Protein AF-A0A914PE17-F1 (afdb_monomer)

Mean predicted aligned error: 5.92 Å

Sequence (82 aa):
MHECLTGHTPFFAKEQPDTIKKIKAGLFGNEYNIDEEPFKIIKGLLAPDANKRTDLVEVRQNPWLLGQLEVFDEKTSSDISE

Radius of gyration: 16.0 Å; Cα contacts (8 Å, |Δi|>4): 55; chains: 1; bounding box: 26×39×45 Å

Nearest PDB structures (foldseek):
  4cfe-assembly1_C  TM=8.958E-01  e=1.893E-03  Homo sapiens
  5ezv-assembly1_A  TM=9.046E-01  e=4.067E-03  Homo sapiens
  5ezv-assembly2_C  TM=8.975E-01  e=3.816E-03  Homo sapiens
  4d28-assembly2_C  TM=8.974E-01  e=4.620E-03  Arabidopsis thaliana
  8bik-assembly1_A  TM=9.005E-01  e=7.693E-03  Homo sapiens

Foldseek 3Di:
DVCVVAVDDQQDDPDPVSSVVCLQVVDGDPPRVDDPQVVVLVSLQSPNDPVSRDDPVRVCPRPVNVVVVVVVVVVVVVVVVD

Structure (mmCIF, N/CA/C/O backbone):
data_AF-A0A914PE17-F1
#
_entry.id   AF-A0A914PE17-F1
#
loop_
_atom_site.group_PDB
_atom_site.id
_atom_site.type_symbol
_atom_site.label_atom_id
_atom_site.label_alt_id
_atom_site.label_comp_id
_atom_site.label_asym_id
_atom_site.label_entity_id
_atom_site.label_seq_id
_atom_site.pdbx_PDB_ins_code
_atom_site.Cartn_x
_atom_site.Cartn_y
_atom_site.Cartn_z
_atom_site.occupancy
_atom_site.B_iso_or_equiv
_atom_site.auth_seq_id
_atom_site.auth_comp_id
_atom_site.auth_asym_id
_atom_site.auth_atom_id
_atom_site.pdbx_PDB_model_num
ATOM 1 N N . MET A 1 1 ? 2.827 -4.849 4.321 1.00 86.19 1 MET A N 1
ATOM 2 C CA . MET A 1 1 ? 1.347 -4.881 4.278 1.00 86.19 1 MET A CA 1
ATOM 3 C C . MET A 1 1 ? 0.825 -5.491 2.982 1.00 86.19 1 MET A C 1
ATOM 5 O O . MET A 1 1 ? 0.332 -6.600 3.065 1.00 86.19 1 MET A O 1
ATOM 9 N N . HIS A 1 2 ? 0.978 -4.862 1.804 1.00 93.94 2 HIS A N 1
ATOM 10 C CA . HIS A 1 2 ? 0.532 -5.462 0.526 1.00 93.94 2 HIS A CA 1
ATOM 11 C C . HIS A 1 2 ? 1.044 -6.896 0.326 1.00 93.94 2 HIS A C 1
ATOM 13 O O . HIS A 1 2 ? 0.264 -7.809 0.086 1.00 93.94 2 HIS A O 1
ATOM 19 N N . GLU A 1 3 ? 2.350 -7.106 0.492 1.00 94.38 3 GLU A N 1
ATOM 20 C CA . GLU A 1 3 ? 2.968 -8.432 0.374 1.00 94.38 3 GLU A CA 1
ATOM 21 C C . GLU A 1 3 ? 2.488 -9.411 1.450 1.00 94.38 3 GLU A C 1
ATOM 23 O O . GLU A 1 3 ? 2.313 -10.586 1.168 1.00 94.38 3 GLU A O 1
ATOM 28 N N . CYS A 1 4 ? 2.165 -8.929 2.652 1.00 91.62 4 CYS A N 1
ATOM 29 C CA . CYS A 1 4 ? 1.588 -9.766 3.705 1.00 91.62 4 CYS A CA 1
ATOM 30 C C . CYS A 1 4 ? 0.175 -10.254 3.343 1.00 91.62 4 CYS A C 1
ATOM 32 O O . CYS A 1 4 ? -0.191 -11.361 3.709 1.00 91.62 4 CYS A O 1
ATOM 34 N N . LEU A 1 5 ? -0.609 -9.430 2.638 1.00 91.19 5 LEU A N 1
ATOM 35 C CA . LEU A 1 5 ? -1.983 -9.757 2.242 1.00 91.19 5 LEU A CA 1
ATOM 36 C C . LEU A 1 5 ? -2.057 -10.576 0.948 1.00 91.19 5 LEU A C 1
ATOM 38 O O . LEU A 1 5 ? -3.019 -11.303 0.743 1.00 91.19 5 LEU A O 1
ATOM 42 N N . THR A 1 6 ? -1.066 -10.446 0.064 1.00 92.12 6 THR A N 1
ATOM 43 C CA . THR A 1 6 ? -1.128 -11.011 -1.299 1.00 92.12 6 THR A CA 1
ATOM 44 C C . THR A 1 6 ? -0.043 -12.035 -1.603 1.00 92.12 6 THR A C 1
ATOM 46 O O . THR A 1 6 ? -0.124 -12.714 -2.621 1.00 92.12 6 THR A O 1
ATOM 49 N N . GLY A 1 7 ? 1.011 -12.109 -0.788 1.00 92.88 7 GLY A N 1
ATOM 50 C CA . GLY A 1 7 ? 2.236 -12.846 -1.102 1.00 92.88 7 GLY A CA 1
ATOM 51 C C . GLY A 1 7 ? 3.100 -12.202 -2.195 1.00 92.88 7 GLY A C 1
ATOM 52 O O . GLY A 1 7 ? 4.073 -12.815 -2.623 1.00 92.88 7 GLY A O 1
ATOM 53 N N . HIS A 1 8 ? 2.761 -10.995 -2.668 1.00 92.31 8 HIS A N 1
ATOM 54 C CA . HIS A 1 8 ? 3.429 -10.348 -3.800 1.00 92.31 8 HIS A CA 1
ATOM 55 C C . HIS A 1 8 ? 3.820 -8.896 -3.501 1.00 92.31 8 HIS A C 1
ATOM 57 O O . HIS A 1 8 ? 3.101 -8.143 -2.834 1.00 92.31 8 HIS A O 1
ATOM 63 N N . THR A 1 9 ? 4.954 -8.459 -4.050 1.00 93.38 9 THR A N 1
ATOM 64 C CA . THR A 1 9 ? 5.371 -7.055 -3.949 1.00 93.38 9 THR A CA 1
ATOM 65 C C . THR A 1 9 ? 4.518 -6.171 -4.877 1.00 93.38 9 THR A C 1
ATOM 67 O O . THR A 1 9 ? 4.258 -6.551 -6.020 1.00 93.38 9 THR A O 1
ATOM 70 N N . PRO A 1 10 ? 4.076 -4.977 -4.432 1.00 94.75 10 PRO A N 1
ATOM 71 C CA . PRO A 1 10 ? 3.110 -4.160 -5.180 1.00 94.75 10 PRO A CA 1
ATOM 72 C C . PRO A 1 10 ? 3.649 -3.657 -6.526 1.00 94.75 10 PRO A C 1
ATOM 74 O O . PRO A 1 10 ? 2.902 -3.494 -7.485 1.00 94.75 10 PRO A O 1
ATOM 77 N N . PHE A 1 11 ? 4.958 -3.431 -6.628 1.00 96.12 11 PHE A N 1
ATOM 78 C CA . PHE A 1 11 ? 5.576 -2.844 -7.819 1.00 96.12 11 PHE A CA 1
ATOM 79 C C . PHE A 1 11 ? 6.305 -3.858 -8.700 1.00 96.12 11 PHE A C 1
ATOM 81 O O . PHE A 1 11 ? 7.072 -3.448 -9.571 1.00 96.12 11 PHE A O 1
ATOM 88 N N . PHE A 1 12 ? 6.086 -5.160 -8.491 1.00 92.50 12 PHE A N 1
ATOM 89 C CA . PHE A 1 12 ? 6.804 -6.192 -9.228 1.00 92.50 12 PHE A CA 1
ATOM 90 C C . PHE A 1 12 ? 6.670 -6.010 -10.747 1.00 92.50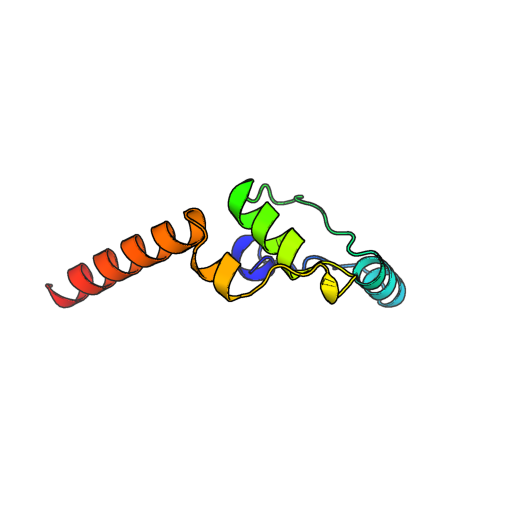 12 PHE A C 1
ATOM 92 O O . PHE A 1 12 ? 5.578 -5.813 -11.299 1.00 92.50 12 PHE A O 1
ATOM 99 N N . ALA A 1 13 ? 7.801 -6.091 -11.434 1.00 93.19 13 ALA A N 1
ATOM 100 C CA . ALA A 1 13 ? 7.885 -6.274 -12.870 1.00 93.19 13 ALA A CA 1
ATOM 101 C C . ALA A 1 13 ? 9.043 -7.227 -13.173 1.00 93.19 13 ALA A C 1
ATOM 103 O O . ALA A 1 13 ? 9.976 -7.347 -12.380 1.00 93.19 13 ALA A O 1
ATOM 104 N N . LYS A 1 14 ? 8.985 -7.886 -14.334 1.00 94.38 14 LYS A N 1
ATOM 105 C CA . LYS A 1 14 ? 10.016 -8.842 -14.758 1.00 94.38 14 LYS A CA 1
ATOM 106 C C . LYS A 1 14 ? 11.403 -8.196 -14.829 1.00 94.38 14 LYS A C 1
ATOM 108 O O . LYS A 1 14 ? 12.381 -8.802 -14.411 1.00 94.38 14 LYS A O 1
ATOM 113 N N . GLU A 1 15 ? 11.460 -6.966 -15.330 1.00 96.88 15 GLU A N 1
ATOM 114 C CA . GLU A 1 15 ? 12.696 -6.213 -15.501 1.00 96.88 15 GLU A CA 1
ATOM 115 C C . GLU A 1 15 ? 12.810 -5.098 -14.447 1.00 96.88 15 GLU A C 1
ATOM 117 O O . GLU A 1 15 ? 11.835 -4.424 -14.087 1.00 96.88 15 GLU A O 1
ATOM 122 N N . GLN A 1 16 ? 14.032 -4.862 -13.963 1.00 96.50 16 GLN A N 1
ATOM 123 C CA . GLN A 1 16 ? 14.304 -3.840 -12.947 1.00 96.50 16 GLN A CA 1
ATOM 124 C C . GLN A 1 16 ? 13.909 -2.413 -13.388 1.00 96.50 16 GLN A C 1
ATOM 126 O O . GLN A 1 16 ? 13.315 -1.697 -12.574 1.00 96.50 16 GLN A O 1
ATOM 131 N N . PRO A 1 17 ? 14.162 -1.969 -14.640 1.00 97.81 17 PRO A N 1
ATOM 132 C CA . PRO A 1 17 ? 13.746 -0.639 -15.089 1.00 97.81 17 PRO A CA 1
ATOM 133 C C . PRO A 1 17 ? 12.232 -0.411 -14.992 1.00 97.81 17 PRO A C 1
ATOM 135 O O . PRO A 1 17 ? 11.794 0.675 -14.605 1.00 97.81 17 PRO A O 1
ATOM 138 N N . ASP A 1 18 ? 11.430 -1.439 -15.273 1.00 97.12 18 ASP A N 1
ATOM 139 C CA . ASP A 1 18 ? 9.971 -1.360 -15.191 1.00 97.12 18 ASP A CA 1
ATOM 140 C C . ASP A 1 18 ? 9.486 -1.298 -13.743 1.00 97.12 18 ASP A C 1
ATOM 142 O O . ASP A 1 18 ? 8.579 -0.525 -13.427 1.00 97.12 18 ASP A O 1
ATOM 146 N N . THR A 1 19 ? 10.140 -2.036 -12.842 1.00 96.56 19 THR A N 1
ATOM 147 C CA . THR A 1 19 ? 9.887 -1.946 -11.395 1.00 96.56 19 THR A CA 1
ATOM 148 C C . THR A 1 19 ? 10.129 -0.517 -10.900 1.00 96.56 19 THR A C 1
ATOM 150 O O . THR A 1 19 ? 9.274 0.080 -10.247 1.00 96.56 19 THR A O 1
ATOM 153 N N . ILE A 1 20 ? 11.259 0.090 -11.283 1.00 96.56 20 ILE A N 1
ATOM 154 C CA . ILE A 1 20 ? 11.587 1.478 -10.921 1.00 96.56 20 ILE A CA 1
ATOM 155 C C . ILE A 1 20 ? 10.553 2.456 -11.496 1.00 96.56 20 ILE A C 1
ATOM 157 O O . ILE A 1 20 ? 10.143 3.394 -10.809 1.00 96.56 20 ILE A O 1
ATOM 161 N N . LYS A 1 21 ? 10.108 2.247 -12.741 1.00 97.19 21 LYS A N 1
ATOM 162 C CA . LYS A 1 21 ? 9.067 3.069 -13.373 1.00 97.19 21 LYS A CA 1
ATOM 163 C C . LYS A 1 21 ? 7.747 2.995 -12.600 1.00 97.19 21 LYS A C 1
ATOM 165 O O . LYS A 1 21 ? 7.150 4.039 -12.342 1.00 97.19 21 LYS A O 1
ATOM 170 N N . LYS A 1 22 ? 7.323 1.795 -12.188 1.00 96.56 22 LYS A N 1
ATOM 171 C CA . LYS A 1 22 ? 6.121 1.591 -11.364 1.00 96.56 22 LYS A CA 1
ATOM 172 C C . LYS A 1 22 ? 6.232 2.279 -10.004 1.00 96.56 22 LYS A C 1
ATOM 174 O O . LYS A 1 22 ? 5.302 2.987 -9.629 1.00 96.56 22 LYS A O 1
ATOM 179 N N . ILE A 1 23 ? 7.373 2.150 -9.318 1.00 96.38 23 ILE A N 1
ATOM 180 C CA . ILE A 1 23 ? 7.632 2.812 -8.026 1.00 96.38 23 ILE A CA 1
ATOM 181 C C . ILE A 1 23 ? 7.512 4.332 -8.163 1.00 96.38 23 ILE A C 1
ATOM 183 O O . ILE A 1 23 ? 6.772 4.965 -7.416 1.00 96.38 23 ILE A O 1
ATOM 187 N N . LYS A 1 24 ? 8.201 4.925 -9.147 1.00 96.06 24 LYS A N 1
ATOM 188 C CA . LYS A 1 24 ? 8.179 6.381 -9.369 1.00 96.06 24 LYS A CA 1
ATOM 189 C C . LYS A 1 24 ? 6.782 6.909 -9.686 1.00 96.06 24 LYS A C 1
ATOM 191 O O . LYS A 1 24 ? 6.461 8.033 -9.317 1.00 96.06 24 LYS A O 1
ATOM 196 N N . ALA A 1 25 ? 5.972 6.113 -10.377 1.00 95.38 25 ALA A N 1
ATOM 197 C CA . ALA A 1 25 ? 4.616 6.483 -10.751 1.00 95.38 25 ALA A CA 1
ATOM 198 C C . ALA A 1 25 ? 3.557 6.101 -9.696 1.00 95.38 25 ALA A C 1
ATOM 200 O O . ALA A 1 25 ? 2.409 6.515 -9.829 1.00 95.38 25 ALA A O 1
ATOM 201 N N . GLY A 1 26 ? 3.907 5.317 -8.668 1.00 94.81 26 GLY A N 1
ATOM 202 C CA . GLY A 1 26 ? 2.944 4.788 -7.692 1.00 94.81 26 GLY A CA 1
ATOM 203 C C . GLY A 1 26 ? 1.941 3.816 -8.301 1.00 94.81 26 GLY A C 1
ATOM 204 O O . GLY A 1 26 ? 0.805 3.734 -7.843 1.00 94.81 26 GLY A O 1
ATOM 205 N N . LEU A 1 27 ? 2.336 3.114 -9.365 1.00 94.25 27 LEU A N 1
ATOM 206 C CA . LEU A 1 27 ? 1.442 2.254 -10.131 1.00 94.25 27 LEU A CA 1
ATOM 207 C C . LEU A 1 27 ? 1.512 0.816 -9.628 1.00 94.25 27 LEU A C 1
ATOM 209 O O . LEU A 1 27 ? 2.461 0.089 -9.926 1.00 94.25 27 LEU A O 1
ATOM 213 N N . PHE A 1 28 ? 0.469 0.412 -8.912 1.00 94.06 28 PHE A N 1
ATOM 214 C CA . PHE A 1 28 ? 0.200 -0.970 -8.535 1.00 94.06 28 PHE A CA 1
ATOM 215 C C . PHE A 1 28 ? -1.312 -1.229 -8.514 1.00 94.06 28 PHE A C 1
ATOM 217 O O . PHE A 1 28 ? -2.109 -0.327 -8.233 1.00 94.06 28 PHE A O 1
ATOM 224 N N . GLY A 1 29 ? -1.702 -2.446 -8.886 1.00 88.44 29 GLY A N 1
ATOM 225 C CA . GLY A 1 29 ? -3.098 -2.865 -8.993 1.00 88.44 29 GLY A CA 1
ATOM 226 C C . GLY A 1 29 ? -3.616 -3.548 -7.730 1.00 88.44 29 GLY A C 1
ATOM 227 O O . GLY A 1 29 ? -2.854 -3.859 -6.819 1.00 88.44 29 GLY A O 1
ATOM 228 N N . ASN A 1 30 ? -4.923 -3.811 -7.712 1.00 87.75 30 ASN A N 1
ATOM 229 C CA . ASN A 1 30 ? -5.557 -4.707 -6.743 1.00 87.75 30 ASN A CA 1
ATOM 230 C C . ASN A 1 30 ? -5.844 -6.078 -7.378 1.00 87.75 30 ASN A C 1
ATOM 232 O O . ASN A 1 30 ? -6.968 -6.568 -7.359 1.00 87.75 30 ASN A O 1
ATOM 236 N N . GLU A 1 31 ? -4.839 -6.665 -8.025 1.00 86.12 31 GLU A N 1
ATOM 237 C CA . GLU A 1 31 ? -4.989 -7.894 -8.826 1.00 86.12 31 GLU A CA 1
ATOM 238 C C . GLU A 1 31 ? -5.339 -9.126 -7.971 1.00 86.12 31 GLU A C 1
ATOM 240 O O . GLU A 1 31 ? -5.801 -10.137 -8.491 1.00 86.12 31 GLU A O 1
ATOM 245 N N . TYR A 1 32 ? -5.164 -9.017 -6.652 1.00 84.50 32 TYR A N 1
ATOM 246 C CA . TYR A 1 32 ? -5.375 -10.084 -5.674 1.00 84.50 32 TYR A CA 1
ATOM 247 C C . TYR A 1 32 ? -6.643 -9.896 -4.831 1.00 84.50 32 TYR A C 1
ATOM 249 O O . TYR A 1 32 ? -6.799 -10.581 -3.826 1.00 84.50 32 TYR A O 1
ATOM 257 N N . ASN A 1 33 ? -7.544 -8.988 -5.228 1.00 88.44 33 ASN A N 1
ATOM 258 C CA . ASN A 1 33 ? -8.821 -8.738 -4.549 1.00 88.44 33 ASN A CA 1
ATOM 259 C C . ASN A 1 33 ? -8.671 -8.432 -3.049 1.00 88.44 33 ASN A C 1
ATOM 261 O O . ASN A 1 33 ? -9.420 -8.946 -2.225 1.00 88.44 33 ASN A O 1
ATOM 265 N N . ILE A 1 34 ? -7.698 -7.590 -2.692 1.00 92.12 34 ILE A N 1
ATOM 266 C CA . ILE A 1 34 ? -7.614 -7.020 -1.347 1.00 92.12 34 ILE A CA 1
ATOM 267 C C . ILE A 1 34 ? -8.894 -6.211 -1.101 1.00 92.12 34 ILE A C 1
ATOM 269 O O . ILE A 1 34 ? -9.315 -5.453 -1.980 1.00 92.12 34 ILE A O 1
ATOM 273 N N . ASP A 1 35 ? -9.484 -6.336 0.086 1.00 92.25 35 ASP A N 1
ATOM 274 C CA . ASP A 1 35 ? -10.647 -5.535 0.470 1.00 92.25 35 ASP A CA 1
ATOM 275 C C . ASP A 1 35 ? -10.376 -4.027 0.326 1.00 92.25 35 ASP A C 1
ATOM 277 O O . ASP A 1 35 ? -9.239 -3.549 0.423 1.00 92.25 35 ASP A O 1
ATOM 281 N N . GLU A 1 36 ? -11.440 -3.257 0.097 1.00 92.25 36 GLU A N 1
ATOM 282 C CA . GLU A 1 36 ? -11.341 -1.834 -0.245 1.00 92.25 36 GLU A CA 1
ATOM 283 C C . GLU A 1 36 ? -10.580 -1.016 0.811 1.00 92.25 36 GLU A C 1
ATOM 285 O O . GLU A 1 36 ? -9.673 -0.254 0.468 1.00 92.25 36 GLU A O 1
ATOM 290 N N . GLU A 1 37 ? -10.902 -1.205 2.092 1.00 92.62 37 GLU A N 1
ATOM 291 C CA . GLU A 1 37 ? -10.272 -0.486 3.206 1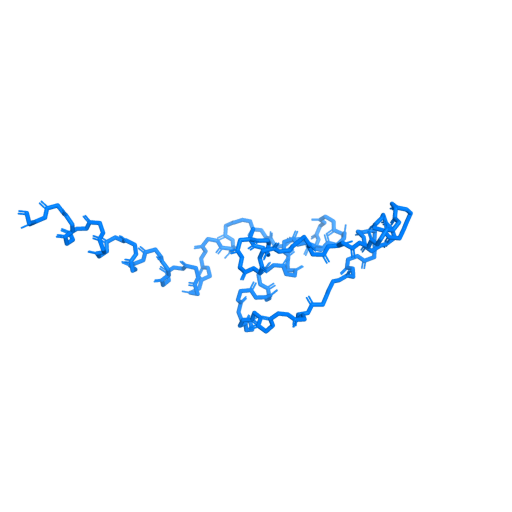.00 92.62 37 GLU A CA 1
ATOM 292 C C . GLU A 1 37 ? -8.758 -0.747 3.324 1.00 92.62 37 GLU A C 1
ATOM 294 O O . GLU A 1 37 ? -7.981 0.210 3.221 1.00 92.62 37 GLU A O 1
ATOM 299 N N . PRO A 1 38 ? -8.268 -1.997 3.461 1.00 92.50 38 PRO A N 1
ATOM 300 C CA . PRO A 1 38 ? -6.829 -2.247 3.502 1.00 92.50 38 PRO A CA 1
ATOM 301 C C . PRO A 1 38 ? -6.119 -1.795 2.224 1.00 92.50 38 PRO A C 1
ATOM 303 O O . PRO A 1 38 ? -4.999 -1.283 2.293 1.00 92.50 38 PRO A O 1
ATOM 306 N N . PHE A 1 39 ? -6.759 -1.912 1.057 1.00 94.44 39 PHE A N 1
ATOM 307 C CA . PHE A 1 39 ? -6.172 -1.422 -0.187 1.00 94.44 39 PHE A CA 1
ATOM 308 C C . PHE A 1 39 ? -6.028 0.106 -0.208 1.00 94.44 39 PHE A C 1
ATOM 310 O O . PHE A 1 39 ? -5.005 0.630 -0.664 1.00 94.44 39 PHE A O 1
ATOM 317 N N . LYS A 1 40 ? -7.009 0.835 0.332 1.00 93.88 40 LYS A N 1
ATOM 318 C CA . LYS A 1 40 ? -6.966 2.294 0.486 1.00 93.88 40 LYS A CA 1
ATOM 319 C C .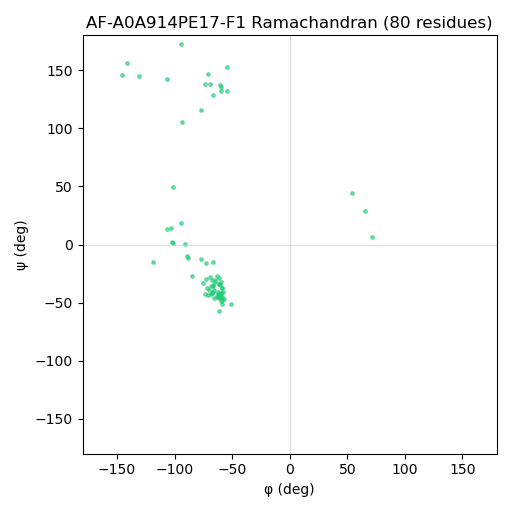 LYS A 1 40 ? -5.831 2.733 1.413 1.00 93.88 40 LYS A C 1
ATOM 321 O O . LYS A 1 40 ? -5.085 3.642 1.047 1.00 93.88 40 LYS A O 1
ATOM 326 N N . ILE A 1 41 ? -5.634 2.048 2.543 1.00 94.81 41 ILE A N 1
ATOM 327 C CA . ILE A 1 41 ? -4.503 2.291 3.459 1.00 94.81 41 ILE A CA 1
ATOM 328 C C . ILE A 1 41 ? -3.168 2.085 2.732 1.00 94.81 41 ILE A C 1
ATOM 330 O O . ILE A 1 41 ? -2.286 2.944 2.779 1.00 94.81 41 ILE A O 1
ATOM 334 N N . ILE A 1 42 ? -3.023 0.969 2.007 1.00 95.19 42 ILE A N 1
ATOM 335 C CA . ILE A 1 42 ? -1.804 0.656 1.249 1.00 95.19 42 ILE A CA 1
ATOM 336 C C . ILE A 1 42 ? -1.515 1.741 0.202 1.00 95.19 42 ILE A C 1
ATOM 338 O O . ILE A 1 42 ? -0.372 2.181 0.084 1.00 95.19 42 ILE A O 1
ATOM 342 N N . LYS A 1 43 ? -2.529 2.204 -0.540 1.00 95.06 43 LYS A N 1
ATOM 343 C CA . LYS A 1 43 ? -2.386 3.307 -1.507 1.00 95.06 43 LYS A CA 1
ATOM 344 C C . LYS A 1 43 ? -1.933 4.608 -0.863 1.00 95.06 43 LYS A C 1
ATOM 346 O O . LYS A 1 43 ? -1.065 5.275 -1.420 1.00 95.06 43 LYS A O 1
ATOM 351 N N . GLY A 1 44 ? -2.489 4.940 0.296 1.00 95.56 44 GLY A N 1
ATOM 352 C CA . GLY A 1 44 ? -2.083 6.108 1.067 1.00 95.56 44 GLY A CA 1
ATOM 353 C C . GLY A 1 44 ? -0.619 6.045 1.505 1.00 95.56 44 GLY A C 1
ATOM 354 O O . GLY A 1 44 ? 0.136 6.993 1.302 1.00 95.56 44 GLY A O 1
ATOM 355 N N . LE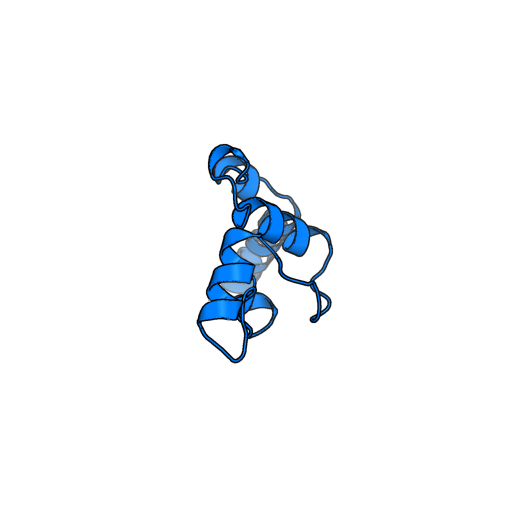U A 1 45 ? -0.175 4.899 2.026 1.00 95.81 45 LEU A N 1
ATOM 356 C CA . LEU A 1 45 ? 1.212 4.702 2.467 1.00 95.81 45 LEU A CA 1
ATOM 357 C C . LEU A 1 45 ? 2.220 4.693 1.311 1.00 95.81 45 LEU A C 1
ATOM 359 O O . LEU A 1 45 ? 3.346 5.170 1.459 1.00 95.81 45 LEU A O 1
ATOM 363 N N . LEU A 1 46 ? 1.825 4.151 0.158 1.00 95.94 46 LEU A N 1
ATOM 364 C CA . LEU A 1 46 ? 2.679 4.004 -1.022 1.00 95.94 46 LEU A CA 1
ATOM 365 C C . LEU A 1 46 ? 2.543 5.164 -2.024 1.00 95.94 46 LEU A C 1
ATOM 367 O O . LEU A 1 46 ? 2.940 5.023 -3.183 1.00 95.94 46 LEU A O 1
ATOM 371 N N . ALA A 1 47 ? 2.015 6.316 -1.597 1.00 95.81 47 ALA A N 1
ATOM 372 C CA . ALA A 1 47 ? 1.938 7.502 -2.443 1.00 95.81 47 ALA A CA 1
ATOM 373 C C . ALA A 1 47 ? 3.350 7.947 -2.910 1.00 95.81 47 ALA A C 1
ATOM 375 O O . ALA A 1 47 ? 4.270 8.056 -2.083 1.00 95.81 47 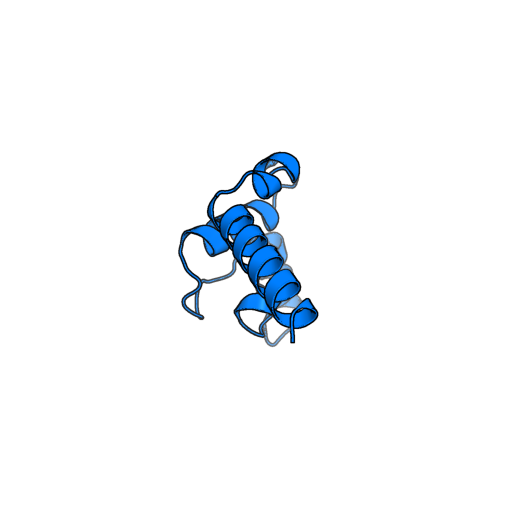ALA A O 1
ATOM 376 N N . PRO A 1 48 ? 3.548 8.232 -4.218 1.00 95.06 48 PRO A N 1
ATOM 377 C CA . PRO A 1 48 ? 4.852 8.646 -4.752 1.00 95.06 48 PRO A CA 1
ATOM 378 C C . PRO A 1 48 ? 5.375 9.935 -4.129 1.00 95.06 48 PRO A C 1
ATOM 380 O O . PRO A 1 48 ? 6.552 10.039 -3.789 1.00 95.06 48 PRO A O 1
ATOM 383 N N . ASP A 1 49 ? 4.479 10.906 -3.968 1.00 95.75 49 ASP A N 1
ATOM 384 C CA . ASP A 1 49 ? 4.758 12.166 -3.296 1.00 95.75 49 ASP A CA 1
ATOM 385 C C . ASP A 1 49 ? 4.762 11.938 -1.782 1.00 95.75 49 ASP A C 1
ATOM 387 O O . ASP A 1 49 ? 3.738 11.589 -1.194 1.00 95.75 49 ASP A O 1
ATOM 391 N N . ALA A 1 50 ? 5.922 12.141 -1.156 1.00 94.38 50 ALA A N 1
ATOM 392 C CA . ALA A 1 50 ? 6.108 11.918 0.272 1.00 94.38 50 ALA A CA 1
ATOM 393 C C . ALA A 1 50 ? 5.180 12.783 1.137 1.00 94.38 50 ALA A C 1
ATOM 395 O O . ALA A 1 50 ? 4.737 12.315 2.180 1.00 94.38 50 ALA A O 1
ATOM 396 N N . ASN A 1 51 ? 4.831 13.992 0.685 1.00 96.19 51 ASN A N 1
ATOM 397 C CA . ASN A 1 51 ? 3.943 14.897 1.421 1.00 96.19 51 ASN A CA 1
ATOM 398 C C . ASN A 1 51 ? 2.464 14.493 1.323 1.00 96.19 51 ASN A C 1
ATOM 400 O O . ASN A 1 51 ? 1.631 15.035 2.042 1.00 96.19 51 ASN A O 1
ATOM 404 N N . LYS A 1 52 ? 2.131 13.569 0.414 1.00 94.94 52 LYS A N 1
ATOM 405 C CA . LYS A 1 52 ? 0.781 13.015 0.245 1.00 94.94 52 LYS A CA 1
ATOM 406 C C . LYS A 1 52 ? 0.633 11.630 0.863 1.00 94.94 52 LYS A C 1
ATOM 408 O O . LYS A 1 52 ? -0.422 11.019 0.709 1.00 94.94 52 LYS A O 1
ATOM 413 N N . ARG A 1 53 ? 1.684 11.106 1.502 1.00 96.19 53 ARG A N 1
ATOM 414 C CA . ARG A 1 53 ? 1.597 9.824 2.196 1.00 96.19 53 ARG A CA 1
ATOM 415 C C . ARG A 1 53 ? 0.719 9.977 3.423 1.00 96.19 53 ARG A C 1
ATOM 417 O O . ARG A 1 53 ? 0.829 10.967 4.140 1.00 96.19 53 ARG A O 1
ATOM 424 N N . THR A 1 54 ? -0.129 8.983 3.649 1.00 95.38 54 THR A N 1
ATOM 425 C CA . THR A 1 54 ? -0.942 8.915 4.863 1.00 95.38 54 THR A CA 1
ATOM 426 C C . THR A 1 54 ? -0.037 8.883 6.086 1.00 95.38 54 THR A C 1
ATOM 428 O O . THR A 1 54 ? 0.965 8.161 6.113 1.00 95.38 54 THR A O 1
ATOM 431 N N . ASP A 1 55 ? -0.398 9.675 7.089 1.00 95.00 55 ASP A N 1
ATOM 432 C CA . ASP A 1 55 ? 0.328 9.742 8.346 1.00 95.00 55 ASP A CA 1
ATOM 433 C C . ASP A 1 55 ? 0.132 8.464 9.178 1.00 95.00 55 ASP A C 1
ATOM 435 O O . ASP A 1 55 ? -0.925 7.830 9.157 1.00 95.00 55 ASP A O 1
ATOM 439 N N . LEU A 1 56 ? 1.153 8.067 9.940 1.00 92.25 56 LEU A N 1
ATOM 440 C CA . LEU A 1 56 ? 1.087 6.833 10.728 1.00 92.25 56 LEU A CA 1
ATOM 441 C C . LEU A 1 56 ? 0.101 6.924 11.901 1.00 92.25 56 LEU A C 1
ATOM 443 O O . LEU A 1 56 ? -0.445 5.894 12.301 1.00 92.25 56 LEU A O 1
ATOM 447 N N . VAL A 1 57 ? -0.150 8.121 12.445 1.00 93.19 57 VAL A N 1
ATOM 448 C CA . VAL A 1 57 ? -1.178 8.324 13.477 1.00 93.19 57 VAL A CA 1
ATOM 449 C C . VAL A 1 57 ? -2.562 8.094 12.878 1.00 93.19 57 VAL A C 1
ATOM 451 O O . VAL A 1 57 ? -3.373 7.403 13.492 1.00 93.19 57 VAL A O 1
ATOM 454 N N . GLU A 1 58 ? -2.801 8.581 11.658 1.00 91.56 58 GLU A N 1
ATOM 455 C CA . GLU A 1 58 ? -4.046 8.340 10.919 1.00 91.56 58 GLU A CA 1
ATOM 456 C C . GLU A 1 58 ? -4.240 6.846 10.613 1.00 91.56 58 GLU A C 1
ATOM 458 O O . GLU A 1 58 ? -5.307 6.294 10.881 1.00 91.56 58 GLU A O 1
ATOM 463 N N . VAL A 1 59 ? -3.196 6.150 10.141 1.00 92.75 59 VAL A N 1
ATOM 464 C CA . VAL A 1 59 ? -3.268 4.698 9.882 1.00 92.75 59 VAL A CA 1
ATOM 465 C C . VAL A 1 59 ? -3.604 3.914 11.148 1.00 92.75 59 VAL A C 1
ATOM 467 O O . VAL A 1 59 ? -4.427 3.001 11.098 1.00 92.75 59 VAL A O 1
ATOM 470 N N . ARG A 1 60 ? -3.005 4.267 12.291 1.00 90.00 60 ARG A N 1
ATOM 471 C CA . ARG A 1 60 ? -3.250 3.579 13.568 1.00 90.00 60 ARG A CA 1
ATOM 472 C C . ARG A 1 60 ? -4.701 3.703 14.041 1.00 90.00 60 ARG A C 1
ATOM 474 O O . ARG A 1 60 ? -5.171 2.839 14.772 1.00 90.00 60 ARG A O 1
ATOM 481 N N . GLN A 1 61 ? -5.392 4.767 13.646 1.00 92.19 61 GLN A N 1
ATOM 482 C CA . GLN A 1 61 ? -6.789 5.015 14.002 1.00 92.19 61 GLN A CA 1
ATOM 483 C C . GLN A 1 61 ? -7.781 4.430 12.986 1.00 92.19 61 GLN A C 1
ATOM 485 O O . GLN A 1 61 ? -8.990 4.583 13.162 1.00 92.19 61 GLN A O 1
ATOM 490 N N . ASN A 1 62 ? -7.309 3.766 11.925 1.00 91.50 62 ASN A N 1
ATOM 491 C CA . ASN A 1 62 ? -8.193 3.196 10.918 1.00 91.50 62 ASN A CA 1
ATOM 492 C C . ASN A 1 62 ? -9.032 2.033 11.507 1.00 91.50 62 ASN A C 1
ATOM 494 O O . ASN A 1 62 ? -8.454 1.097 12.068 1.00 91.50 62 ASN A O 1
ATOM 498 N N . PRO A 1 63 ? -10.373 2.036 11.339 1.00 91.19 63 PRO A N 1
ATOM 499 C CA . PRO A 1 63 ? -11.253 1.014 11.912 1.00 91.19 63 PRO A CA 1
ATOM 500 C C . PRO A 1 63 ? -10.947 -0.418 11.471 1.00 91.19 63 PRO A C 1
ATOM 502 O O . PRO A 1 63 ? -11.038 -1.335 12.281 1.00 91.19 63 PRO A O 1
ATOM 505 N N . TRP A 1 64 ? -10.558 -0.622 10.207 1.00 90.62 64 TRP A N 1
ATOM 506 C CA . TRP A 1 64 ? -10.196 -1.951 9.716 1.00 90.62 64 TRP A CA 1
ATOM 507 C C . TRP A 1 64 ? -8.977 -2.489 10.467 1.00 90.62 64 TRP A C 1
ATOM 509 O O . TRP A 1 64 ? -8.981 -3.646 10.876 1.00 90.62 64 TRP A O 1
ATOM 519 N N . LEU A 1 65 ? -7.967 -1.642 10.703 1.00 90.06 65 LEU A N 1
ATOM 520 C CA . LEU A 1 65 ? -6.762 -2.029 11.439 1.00 90.06 65 LEU A CA 1
ATOM 521 C C . LEU A 1 65 ? -7.062 -2.294 12.920 1.00 90.06 65 LEU A C 1
ATOM 523 O O . LEU A 1 65 ? -6.571 -3.277 13.470 1.00 90.06 65 LEU A O 1
ATOM 527 N N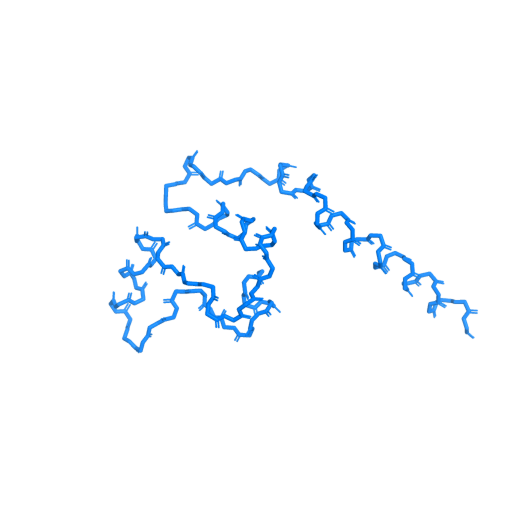 . LEU A 1 66 ? -7.884 -1.447 13.549 1.00 90.00 66 LEU A N 1
ATOM 528 C CA . LEU A 1 66 ? -8.299 -1.620 14.943 1.00 90.00 66 LEU A CA 1
ATOM 529 C C .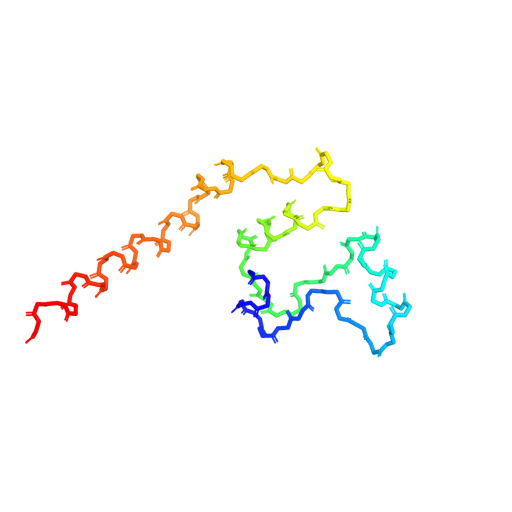 LEU A 1 66 ? -9.060 -2.935 15.153 1.00 90.00 66 LEU A C 1
ATOM 531 O O . LEU A 1 66 ? -8.738 -3.672 16.080 1.00 90.00 66 LEU A O 1
ATOM 535 N N . GLY A 1 67 ? -9.972 -3.292 14.243 1.00 87.75 67 GLY A N 1
ATOM 536 C CA . GLY A 1 67 ? -10.685 -4.570 14.313 1.00 87.75 67 GLY A CA 1
ATOM 537 C C . GLY A 1 67 ? -9.765 -5.797 14.227 1.00 87.75 67 GLY A C 1
ATOM 538 O O . GLY A 1 67 ? -10.072 -6.831 14.810 1.00 87.75 67 GLY A O 1
ATOM 539 N N . GLN A 1 68 ? -8.608 -5.704 13.556 1.00 83.88 68 GLN A N 1
ATOM 540 C CA . GLN A 1 68 ? -7.631 -6.805 13.549 1.00 83.88 68 GLN A CA 1
ATOM 541 C C . GLN A 1 68 ? -6.890 -6.954 14.886 1.00 83.88 68 GLN A C 1
ATOM 543 O O . GLN A 1 68 ? -6.472 -8.060 15.226 1.00 83.88 68 GLN A O 1
ATOM 548 N N . LEU A 1 69 ? -6.705 -5.858 15.631 1.00 80.75 69 LEU A N 1
ATOM 549 C CA . LEU A 1 69 ? -6.044 -5.875 16.940 1.00 80.75 69 LEU A CA 1
ATOM 550 C C . LEU A 1 69 ? -6.946 -6.495 18.009 1.00 80.75 69 LEU A C 1
ATOM 552 O O . LEU A 1 69 ? -6.481 -7.333 18.771 1.00 80.75 69 LEU A O 1
ATOM 556 N N . GLU A 1 70 ? -8.236 -6.155 18.008 1.00 74.81 70 GLU A N 1
ATOM 557 C CA . GLU A 1 70 ? -9.218 -6.748 18.927 1.00 74.81 70 GLU A CA 1
ATOM 558 C C . GLU A 1 70 ? -9.288 -8.275 18.760 1.00 74.81 70 GLU A C 1
ATOM 560 O O . GLU A 1 70 ? -9.184 -9.018 19.734 1.00 74.81 70 GLU A O 1
ATOM 565 N N . VAL A 1 71 ? -9.333 -8.762 17.514 1.00 70.62 71 VAL A N 1
ATOM 566 C CA . VAL A 1 71 ? -9.303 -10.206 17.210 1.00 70.62 71 VAL A CA 1
ATOM 567 C C . VAL A 1 71 ? -8.006 -10.874 17.687 1.00 70.62 71 VAL A C 1
ATOM 569 O O . VAL A 1 71 ? -8.009 -12.049 18.062 1.00 70.62 71 VAL A O 1
ATOM 572 N N . PHE A 1 72 ? -6.878 -10.161 17.648 1.00 71.19 72 PHE A N 1
ATOM 573 C CA . PHE A 1 72 ? -5.598 -10.682 18.124 1.00 71.19 72 PHE A CA 1
ATOM 574 C C . PHE A 1 72 ? -5.559 -10.805 19.656 1.00 71.19 72 PHE A C 1
ATOM 576 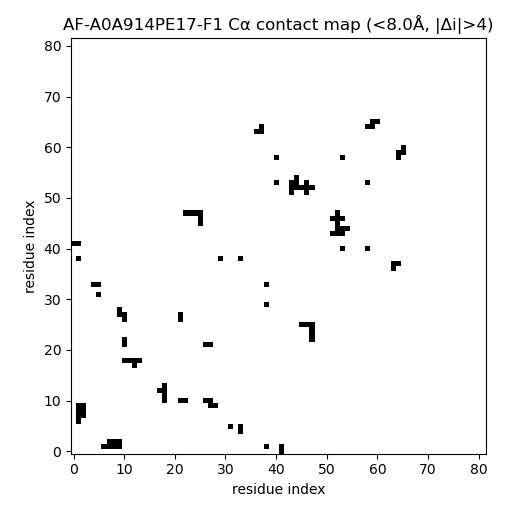O O . PHE A 1 72 ? -5.116 -11.832 20.178 1.00 71.19 72 PHE A O 1
ATOM 583 N N . ASP A 1 73 ? -6.062 -9.800 20.373 1.00 70.44 73 ASP A N 1
ATOM 584 C CA . ASP A 1 73 ? -6.119 -9.791 21.839 1.00 70.44 73 ASP A CA 1
ATOM 585 C C . ASP A 1 73 ? -7.081 -10.864 22.382 1.00 70.44 73 ASP A C 1
ATOM 587 O O . ASP A 1 73 ? -6.789 -11.524 23.382 1.00 70.44 73 ASP A O 1
ATOM 591 N N . GLU A 1 74 ? -8.195 -11.118 21.690 1.00 68.50 74 GLU A N 1
ATOM 592 C CA . GLU A 1 74 ? -9.125 -12.198 22.043 1.00 68.50 74 GLU A CA 1
ATOM 593 C C . GLU A 1 74 ? -8.492 -13.588 21.875 1.00 68.50 74 GLU A C 1
ATOM 595 O O . GLU A 1 74 ? -8.578 -14.417 22.782 1.00 68.50 74 GLU A O 1
ATOM 600 N N . LYS A 1 75 ? -7.802 -13.838 20.751 1.00 63.75 75 LYS A N 1
ATOM 601 C CA . LYS A 1 75 ? -7.144 -15.132 20.478 1.00 63.75 75 LYS A CA 1
ATOM 602 C C . LYS A 1 75 ? -5.975 -15.423 21.414 1.00 63.75 75 LYS A C 1
ATOM 604 O O . LYS A 1 75 ? -5.812 -16.543 21.883 1.00 63.75 75 LYS A O 1
ATOM 609 N N . THR A 1 76 ? -5.165 -14.413 21.715 1.00 64.62 76 THR A N 1
ATOM 610 C CA . THR A 1 76 ? -4.055 -14.583 22.662 1.00 64.62 76 THR A C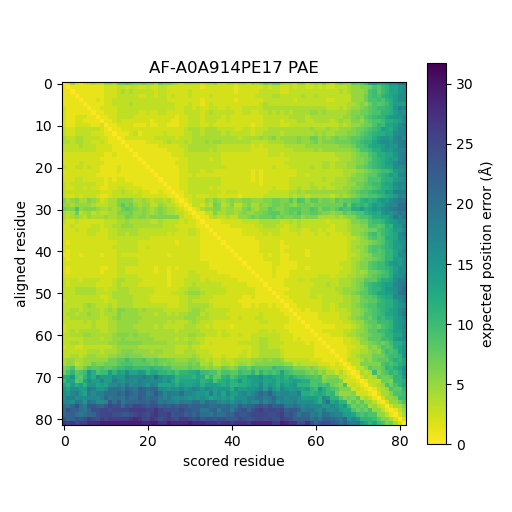A 1
ATOM 611 C C . THR A 1 76 ? -4.552 -14.826 24.087 1.00 64.62 76 THR A C 1
ATOM 613 O O . THR A 1 76 ? -3.912 -15.558 24.835 1.00 64.62 76 THR A O 1
ATOM 616 N N . SER A 1 77 ? -5.715 -14.284 24.458 1.00 62.50 77 SER A N 1
ATOM 617 C CA . SER A 1 77 ? -6.330 -14.527 25.767 1.00 62.50 77 SER A CA 1
ATOM 618 C C . SER A 1 77 ? -6.975 -15.919 25.878 1.00 62.50 77 SER A C 1
ATOM 620 O O . SER A 1 77 ? -6.938 -16.523 26.954 1.00 62.50 77 SER A O 1
ATOM 622 N N . SER A 1 78 ? -7.533 -16.463 24.787 1.00 61.75 78 SER A N 1
ATOM 623 C CA . SER A 1 78 ? -8.070 -17.832 24.766 1.00 61.75 78 SER A CA 1
ATOM 624 C C . SER A 1 78 ? -6.975 -18.898 24.839 1.00 61.75 78 SER A C 1
ATOM 626 O O . SER A 1 78 ? -7.135 -19.864 25.577 1.00 61.75 78 SER A O 1
ATOM 628 N N . ASP A 1 79 ? -5.841 -18.691 24.163 1.00 60.31 79 ASP A N 1
ATOM 629 C CA . ASP A 1 79 ? -4.744 -19.673 24.091 1.00 60.31 79 ASP A CA 1
ATOM 630 C C . ASP A 1 79 ? -3.942 -19.807 25.403 1.00 60.31 79 ASP A C 1
ATOM 632 O O . ASP A 1 79 ? -3.202 -20.769 25.587 1.00 60.31 79 ASP A O 1
ATOM 636 N N . ILE A 1 80 ? -4.065 -18.848 26.329 1.00 59.00 80 ILE A N 1
ATOM 637 C CA . ILE A 1 80 ? -3.420 -18.889 27.660 1.00 59.00 80 ILE A CA 1
ATOM 638 C C . ILE A 1 80 ? -4.311 -19.606 28.696 1.00 59.00 80 ILE A C 1
ATOM 640 O O . ILE A 1 80 ? -3.863 -19.912 29.802 1.00 59.00 80 ILE A O 1
ATOM 644 N N . SER A 1 81 ? -5.574 -19.869 28.353 1.00 56.03 81 SER A N 1
ATOM 645 C CA . SER A 1 81 ? -6.595 -20.381 29.275 1.00 56.03 81 SER A CA 1
ATOM 646 C C . SER A 1 81 ? -6.868 -21.894 29.149 1.00 56.03 81 SER A C 1
ATOM 648 O O . SER A 1 81 ? -7.725 -22.396 29.879 1.00 56.03 81 SER A O 1
ATOM 650 N N . GLU A 1 82 ? -6.161 -22.610 28.265 1.00 46.09 82 GLU A N 1
ATOM 651 C CA . GLU A 1 82 ? -6.179 -24.084 28.109 1.00 46.09 82 GLU A CA 1
ATOM 652 C C . GLU A 1 82 ? -4.888 -24.736 28.632 1.00 46.09 82 GLU A C 1
ATOM 654 O O . GLU A 1 82 ? -4.990 -25.844 29.212 1.00 46.09 82 GLU A O 1
#

Secondary structure (DSSP, 8-state):
-HHHHHSS-TT--SSHHHHHHHHHHT----TT---HHHHHHHHHHT-SSGGGSPPHHHHHT-HHHHHHHHHHHHHHHHHT--

Organism: NCBI:txid227884

pLDDT: mean 88.4, std 11.5, range [46.09, 97.81]

InterPro domains:
  IPR011009 Protein kinase-like domain superfamily [SSF56112] (1-72)

Solvent-accessible surface area (backbone atoms only — not comparable to full-atom values): 4926 Å² total; per-residue (Å²): 104,63,37,78,76,62,78,42,65,68,39,73,50,98,48,69,72,55,21,53,52,23,50,69,68,46,52,60,80,70,89,76,69,63,56,70,66,66,46,49,52,49,52,29,61,54,34,57,53,72,92,65,31,55,51,69,72,60,56,68,68,31,65,73,60,46,55,54,50,54,57,48,55,52,51,57,55,55,70,74,73,117